Protein AF-A0A3D6DQ55-F1 (afdb_monomer_lite)

pLDDT: mean 73.14, std 14.24, range [39.75, 91.25]

Sequence (73 aa):
FPKFTDGRSYSTARLLRERYRYTGEIRALGDVLQDQLFYMRRCGIDAFALRADKDIEQALAGLRTFSDSYQAA

Foldseek 3Di:
DEDPDDVVLLVVLLCCCPVVVPPDAAEDEEDDDLQVLCSSVVSRHDHYHYDPPDDVVSSVCSNVVVPPPPDDD

Structure (mmCIF, N/CA/C/O backbone):
data_AF-A0A3D6DQ55-F1
#
_entry.id   AF-A0A3D6DQ55-F1
#
loop_
_atom_site.group_PDB
_atom_site.id
_atom_site.type_symbol
_atom_site.label_atom_id
_atom_site.label_alt_id
_atom_site.l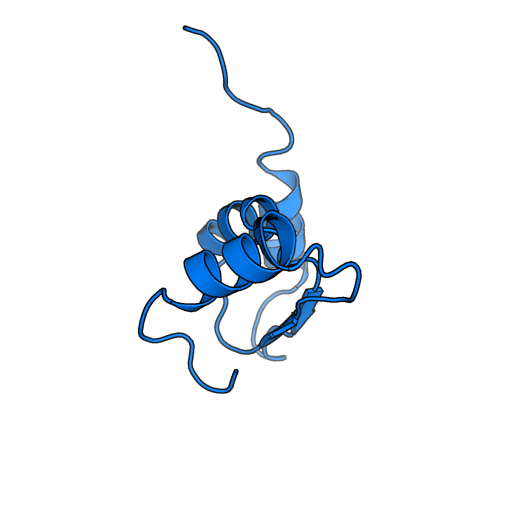abel_comp_id
_atom_site.label_asym_id
_atom_site.label_entity_id
_atom_site.label_seq_id
_atom_site.pdbx_PDB_ins_code
_atom_site.Cartn_x
_atom_site.Cartn_y
_atom_site.Cartn_z
_atom_site.occupancy
_atom_site.B_iso_or_equiv
_atom_site.auth_seq_id
_atom_site.auth_comp_id
_atom_site.auth_asym_id
_atom_site.auth_atom_id
_atom_site.pdbx_PDB_model_num
ATOM 1 N N . PHE A 1 1 ? -10.341 -1.213 -10.148 1.00 49.34 1 PHE A N 1
ATOM 2 C CA . PHE A 1 1 ? -10.353 0.231 -10.459 1.00 49.34 1 PHE A CA 1
ATOM 3 C C . PHE A 1 1 ? -9.441 0.489 -11.659 1.00 49.34 1 PHE A C 1
ATOM 5 O O . PHE A 1 1 ? -8.291 0.095 -11.567 1.00 49.34 1 PHE A O 1
ATOM 12 N N . PRO A 1 2 ? -9.916 1.051 -12.790 1.00 45.09 2 PRO A N 1
ATOM 13 C CA . PRO A 1 2 ? -9.164 1.034 -14.053 1.00 45.09 2 PRO A CA 1
ATOM 14 C C . PRO A 1 2 ? -8.088 2.127 -14.198 1.00 45.09 2 PRO A C 1
ATOM 16 O O . PRO A 1 2 ? -7.270 2.044 -15.108 1.00 45.09 2 PRO A O 1
ATOM 19 N N . LYS A 1 3 ? -8.052 3.145 -13.325 1.00 48.41 3 LYS A N 1
ATOM 20 C CA . LYS A 1 3 ? -6.991 4.165 -13.320 1.00 48.41 3 LYS A CA 1
ATOM 21 C C . LYS A 1 3 ? -6.830 4.761 -11.922 1.00 48.41 3 LYS A C 1
ATOM 23 O O . LYS A 1 3 ? -7.778 5.306 -11.361 1.00 48.41 3 LYS A O 1
ATOM 28 N N . PHE A 1 4 ? -5.646 4.604 -11.340 1.00 54.53 4 PHE A N 1
ATOM 29 C CA . PHE A 1 4 ? -5.313 5.058 -9.990 1.00 54.53 4 PHE A CA 1
ATOM 30 C C . PHE A 1 4 ? -4.794 6.503 -10.063 1.00 54.53 4 PHE A C 1
ATOM 32 O O . PHE A 1 4 ? -3.599 6.745 -9.972 1.00 54.53 4 PHE A O 1
ATOM 39 N N . THR A 1 5 ? -5.678 7.465 -10.345 1.00 49.44 5 THR A N 1
ATOM 40 C CA . THR A 1 5 ? -5.272 8.859 -10.636 1.00 49.44 5 THR A CA 1
ATOM 41 C C . THR A 1 5 ? -5.480 9.821 -9.461 1.00 49.44 5 THR A C 1
ATOM 43 O O . THR A 1 5 ? -4.930 10.910 -9.493 1.00 49.44 5 THR A O 1
ATOM 46 N N . ASP A 1 6 ? -6.217 9.444 -8.407 1.00 58.56 6 ASP A N 1
ATOM 47 C CA . ASP A 1 6 ? -6.696 10.443 -7.430 1.00 58.56 6 ASP A CA 1
ATOM 48 C C . ASP A 1 6 ? -6.574 10.060 -5.941 1.00 58.56 6 ASP A C 1
ATOM 50 O O . ASP A 1 6 ? -7.252 10.623 -5.093 1.00 58.56 6 ASP A O 1
ATOM 54 N N . GLY A 1 7 ? -5.773 9.053 -5.572 1.00 62.81 7 GLY A N 1
ATOM 55 C CA . GLY A 1 7 ? -5.517 8.702 -4.157 1.00 62.81 7 GLY A CA 1
ATOM 56 C C . GLY A 1 7 ? -6.732 8.250 -3.310 1.00 62.81 7 GLY A C 1
ATOM 57 O O . GLY A 1 7 ? -6.560 7.729 -2.210 1.00 62.81 7 GLY A O 1
ATOM 58 N N . ARG A 1 8 ? -7.970 8.364 -3.811 1.00 71.25 8 ARG A N 1
ATOM 59 C CA . ARG A 1 8 ? -9.222 8.038 -3.093 1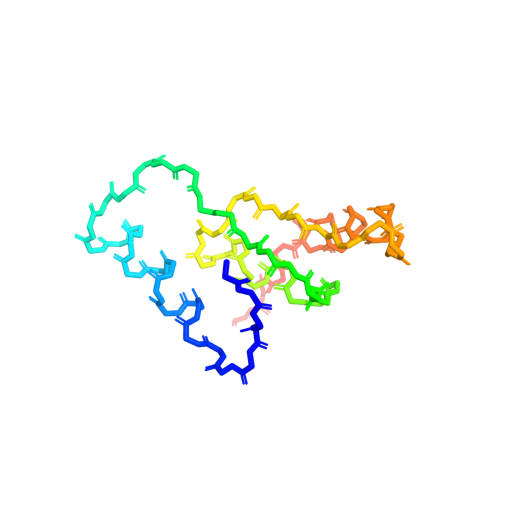.00 71.25 8 ARG A CA 1
ATOM 60 C C . ARG A 1 8 ? -9.345 6.566 -2.710 1.00 71.25 8 ARG A C 1
ATOM 62 O O . ARG A 1 8 ? -10.116 6.205 -1.824 1.00 71.25 8 ARG A O 1
ATOM 69 N N . SER A 1 9 ? -8.603 5.704 -3.384 1.00 76.06 9 SER A N 1
ATOM 70 C CA . SER A 1 9 ? -8.498 4.269 -3.124 1.00 76.06 9 SER A CA 1
ATOM 71 C C . SER A 1 9 ? -7.967 3.966 -1.722 1.00 76.06 9 SER A C 1
ATOM 73 O O . SER A 1 9 ? -8.469 3.034 -1.100 1.00 76.06 9 SER A O 1
ATOM 75 N N . TYR A 1 10 ? -7.048 4.777 -1.181 1.00 79.56 10 TYR A N 1
ATOM 76 C CA . TYR A 1 10 ? -6.561 4.622 0.197 1.00 79.56 10 TYR A CA 1
ATOM 77 C C . TYR A 1 10 ? -7.673 4.873 1.216 1.00 79.56 10 TYR A C 1
ATOM 79 O O . TYR A 1 10 ? -7.953 4.027 2.065 1.00 79.56 10 TYR A O 1
ATOM 87 N N . SER A 1 11 ? -8.353 6.016 1.097 1.00 82.94 11 SER A N 1
ATOM 88 C CA . SER A 1 11 ? -9.458 6.387 1.985 1.00 82.94 11 SER A CA 1
ATOM 89 C C . SER A 1 11 ? -10.628 5.413 1.864 1.00 82.94 11 SER A C 1
ATOM 91 O O . SER A 1 11 ? -11.237 5.064 2.870 1.00 82.94 11 SER A O 1
ATOM 93 N N . THR A 1 12 ? -10.913 4.926 0.653 1.00 85.06 12 THR A N 1
ATOM 94 C CA . THR A 1 12 ? -11.986 3.952 0.405 1.00 85.06 12 THR A CA 1
ATOM 95 C C . THR A 1 12 ? -11.669 2.598 1.037 1.00 85.06 12 THR A C 1
ATOM 97 O O . THR A 1 12 ? -12.512 2.055 1.744 1.00 85.06 12 THR A O 1
ATOM 100 N N . ALA A 1 13 ? -10.456 2.068 0.838 1.00 86.94 13 ALA A N 1
ATOM 101 C CA . ALA A 1 13 ? -10.034 0.803 1.444 1.00 86.94 13 ALA A CA 1
ATOM 102 C C . ALA A 1 13 ? -10.062 0.879 2.976 1.00 86.94 13 ALA A C 1
ATOM 104 O O . ALA A 1 13 ? -10.617 -0.002 3.636 1.00 86.94 13 ALA A O 1
ATOM 105 N N . ARG A 1 14 ? -9.563 1.989 3.531 1.00 86.50 14 ARG A N 1
ATOM 106 C CA . ARG A 1 14 ? -9.583 2.233 4.972 1.00 86.50 14 ARG A CA 1
ATOM 107 C C . ARG A 1 14 ? -11.007 2.309 5.516 1.00 86.50 14 ARG A C 1
ATOM 109 O O . ARG A 1 14 ? -11.310 1.666 6.513 1.00 86.50 14 ARG A O 1
ATOM 116 N N . LEU A 1 15 ? -11.902 3.030 4.838 1.00 88.81 15 LEU A N 1
ATOM 117 C CA . LEU A 1 15 ? -13.308 3.135 5.232 1.00 88.81 15 LEU A CA 1
ATOM 118 C C . LEU A 1 15 ? -14.022 1.777 5.165 1.00 88.81 15 LEU A C 1
ATOM 120 O O . LEU A 1 15 ? -14.807 1.454 6.056 1.00 88.81 15 LEU A O 1
ATOM 124 N N . LEU A 1 16 ? -13.732 0.968 4.141 1.00 88.62 16 LEU A N 1
ATOM 125 C CA . LEU A 1 16 ? -14.252 -0.394 4.019 1.00 88.62 16 LEU A CA 1
ATOM 126 C C . LEU A 1 16 ? -13.830 -1.261 5.208 1.00 88.62 16 LEU A C 1
ATOM 128 O O . LEU A 1 16 ? -14.686 -1.917 5.798 1.00 88.62 16 LEU A O 1
ATOM 132 N N . ARG A 1 17 ? -12.554 -1.224 5.610 1.00 88.94 17 ARG A N 1
ATOM 133 C CA . ARG A 1 17 ? -12.063 -1.992 6.766 1.00 88.94 17 ARG A CA 1
ATOM 134 C C . ARG A 1 17 ? -12.558 -1.449 8.105 1.00 88.94 17 ARG A C 1
ATOM 136 O O . ARG A 1 17 ? -13.071 -2.216 8.911 1.00 88.94 17 ARG A O 1
ATOM 143 N N . GLU A 1 18 ? -12.413 -0.151 8.351 1.00 89.38 18 GLU A N 1
ATOM 144 C CA . GLU A 1 18 ? -12.692 0.449 9.662 1.00 89.38 18 GLU A CA 1
ATOM 145 C C . GLU A 1 18 ? -14.195 0.635 9.901 1.00 89.38 18 GLU A C 1
ATOM 147 O O . GLU A 1 18 ? -14.720 0.217 10.933 1.00 89.38 18 GLU A O 1
ATOM 152 N N . ARG A 1 19 ? -14.909 1.250 8.949 1.00 91.25 19 ARG A N 1
ATOM 153 C CA . ARG A 1 19 ? -16.316 1.638 9.133 1.00 91.25 19 ARG A CA 1
ATOM 154 C C . ARG A 1 19 ? -17.281 0.538 8.726 1.00 91.25 19 ARG A C 1
ATOM 156 O O . ARG A 1 19 ? -18.232 0.266 9.450 1.00 91.25 19 ARG A O 1
ATOM 163 N N . TYR A 1 20 ? -17.045 -0.077 7.572 1.00 88.94 20 TYR A N 1
ATOM 164 C CA . TYR A 1 20 ? -17.933 -1.114 7.043 1.00 88.94 20 TYR A CA 1
ATOM 165 C C . TYR A 1 20 ? -17.531 -2.530 7.468 1.00 88.94 20 TYR A C 1
ATOM 167 O O . TYR A 1 20 ? -18.247 -3.473 7.141 1.00 88.94 20 TYR A O 1
ATOM 175 N N . ARG A 1 21 ? -16.414 -2.684 8.201 1.00 88.38 21 ARG A N 1
ATOM 176 C CA . ARG A 1 21 ? -15.875 -3.978 8.661 1.00 88.38 21 ARG A CA 1
ATOM 177 C C . ARG A 1 21 ? -15.819 -5.025 7.550 1.00 88.38 21 ARG A C 1
ATOM 179 O O . ARG A 1 21 ? -16.063 -6.207 7.774 1.00 88.38 21 ARG A O 1
ATOM 186 N N . TYR A 1 22 ? -15.517 -4.578 6.337 1.00 87.81 22 TYR A N 1
ATOM 187 C CA . TYR A 1 22 ? -15.447 -5.431 5.168 1.00 87.81 22 TYR A CA 1
ATOM 188 C C . TYR A 1 22 ? -14.293 -6.425 5.330 1.00 87.81 22 TYR A C 1
ATOM 190 O O . TYR A 1 22 ? -13.126 -6.042 5.451 1.00 87.81 22 TYR A O 1
ATOM 198 N N . THR A 1 23 ? -14.624 -7.712 5.348 1.00 87.00 23 THR A N 1
ATOM 199 C CA . THR A 1 23 ? -13.668 -8.815 5.519 1.00 87.00 23 THR A CA 1
ATOM 200 C C . THR A 1 23 ? -13.219 -9.425 4.197 1.00 87.00 23 THR A C 1
ATOM 202 O O . THR A 1 23 ? -12.272 -10.204 4.188 1.00 87.00 23 THR A O 1
ATOM 205 N N . GLY A 1 24 ? -13.865 -9.064 3.086 1.00 88.38 24 GLY A N 1
ATOM 206 C CA . GLY A 1 24 ? -13.503 -9.564 1.766 1.00 88.38 24 GLY A CA 1
ATOM 207 C C . GLY A 1 24 ? -12.175 -9.008 1.252 1.00 88.38 24 GLY A C 1
ATOM 208 O O . GLY A 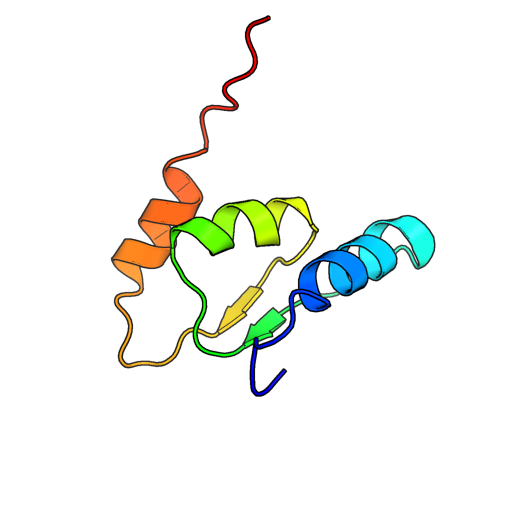1 24 ? -11.577 -8.105 1.844 1.00 88.38 24 GLY A O 1
ATOM 209 N N . GLU A 1 25 ? -11.756 -9.541 0.107 1.00 86.31 25 GLU A N 1
ATOM 210 C CA . GLU A 1 25 ? -10.563 -9.084 -0.601 1.00 86.31 25 GLU A CA 1
ATOM 211 C C . GLU A 1 25 ? -10.793 -7.678 -1.182 1.00 86.31 25 GLU A C 1
ATOM 213 O O . GLU A 1 25 ? -11.819 -7.402 -1.816 1.00 86.31 25 GLU A O 1
ATOM 218 N N . ILE A 1 26 ? -9.835 -6.780 -0.964 1.00 86.88 26 ILE A N 1
ATOM 219 C CA . ILE A 1 26 ? -9.753 -5.453 -1.568 1.00 86.88 26 ILE A CA 1
ATOM 220 C C . ILE A 1 26 ? -8.562 -5.462 -2.525 1.00 86.88 26 ILE A C 1
ATOM 222 O O . ILE A 1 26 ? -7.408 -5.312 -2.122 1.00 86.88 26 ILE A O 1
ATOM 226 N N . ARG A 1 27 ? -8.865 -5.596 -3.820 1.00 84.81 27 ARG A N 1
ATOM 227 C CA . ARG A 1 27 ? -7.860 -5.682 -4.879 1.00 84.81 27 ARG A CA 1
ATOM 228 C C . ARG A 1 27 ? -7.579 -4.332 -5.542 1.00 84.81 27 ARG A C 1
ATOM 230 O O . ARG A 1 27 ? -8.459 -3.742 -6.178 1.00 84.81 27 ARG A O 1
ATOM 237 N N . ALA A 1 28 ? -6.334 -3.873 -5.471 1.00 83.38 28 ALA A N 1
ATOM 238 C CA . ALA A 1 28 ? -5.833 -2.790 -6.310 1.00 83.38 28 ALA A CA 1
ATOM 239 C C . ALA A 1 28 ? -5.532 -3.324 -7.720 1.00 83.38 28 ALA A C 1
ATOM 241 O O . ALA A 1 28 ? -4.880 -4.351 -7.875 1.00 83.38 28 ALA A O 1
ATOM 242 N N . LEU A 1 29 ? -6.017 -2.635 -8.754 1.00 79.19 29 LEU A N 1
ATOM 243 C CA . LEU A 1 29 ? -5.768 -2.978 -10.157 1.00 79.19 29 LEU A CA 1
ATOM 244 C C . LEU A 1 29 ? -5.028 -1.816 -10.824 1.00 79.19 29 LEU A C 1
ATOM 246 O O . LEU A 1 29 ? -5.415 -0.662 -10.619 1.00 79.19 29 LEU A O 1
ATOM 250 N N . GLY A 1 30 ? -4.032 -2.121 -11.657 1.00 75.06 30 GLY A N 1
ATOM 251 C CA . GLY A 1 30 ? -3.392 -1.150 -12.546 1.00 75.06 30 GLY A CA 1
ATOM 252 C C . GLY A 1 30 ? -1.926 -0.872 -12.221 1.00 75.06 30 GLY A C 1
ATOM 253 O O . GLY A 1 30 ? -1.188 -1.746 -11.772 1.00 75.06 30 GLY A O 1
ATOM 254 N N . ASP A 1 31 ? -1.499 0.355 -12.515 1.00 72.19 31 ASP A N 1
ATOM 255 C CA . ASP A 1 31 ? -0.123 0.810 -12.333 1.00 72.19 31 ASP A CA 1
ATOM 256 C C . ASP A 1 31 ? 0.138 1.158 -10.858 1.00 72.19 31 ASP A C 1
ATOM 258 O O . ASP A 1 31 ? 0.013 2.304 -10.431 1.00 72.19 31 ASP A O 1
ATOM 262 N N . VAL A 1 32 ? 0.422 0.130 -10.055 1.00 72.88 32 VAL A N 1
ATOM 263 C CA . VAL A 1 32 ? 0.795 0.293 -8.645 1.00 72.88 32 VAL A CA 1
ATOM 264 C C . VAL A 1 32 ? 2.315 0.355 -8.545 1.00 72.88 32 VAL A C 1
ATOM 266 O O . VAL A 1 32 ? 3.014 -0.547 -9.013 1.00 72.88 32 VAL A O 1
ATOM 269 N N . LEU A 1 33 ? 2.836 1.439 -7.975 1.00 73.31 33 LEU A N 1
ATOM 270 C CA . LEU A 1 33 ? 4.266 1.622 -7.719 1.00 73.31 33 LEU A CA 1
ATOM 271 C C . LEU A 1 33 ? 4.706 0.813 -6.489 1.00 73.31 33 LEU A C 1
ATOM 273 O O . LEU A 1 33 ? 3.932 0.648 -5.545 1.00 73.31 33 LEU A O 1
ATOM 277 N N . GLN A 1 34 ? 5.957 0.345 -6.486 1.00 73.06 34 GLN A N 1
ATOM 278 C CA . GLN A 1 34 ? 6.547 -0.444 -5.395 1.00 73.06 34 GLN A CA 1
ATOM 279 C C . GLN A 1 34 ? 6.462 0.280 -4.045 1.00 73.06 34 GLN A C 1
ATOM 281 O O . GLN A 1 34 ? 6.012 -0.304 -3.062 1.00 73.06 34 GLN A O 1
ATOM 286 N N . ASP A 1 35 ? 6.768 1.577 -4.023 1.00 72.94 35 ASP A N 1
ATOM 287 C CA . ASP A 1 35 ? 6.691 2.397 -2.808 1.00 72.94 35 ASP A CA 1
ATOM 288 C C . ASP A 1 35 ? 5.256 2.549 -2.280 1.00 72.94 35 ASP A C 1
ATOM 290 O O . ASP A 1 35 ? 5.033 2.756 -1.089 1.00 72.94 35 ASP A O 1
ATOM 294 N N . GLN A 1 36 ? 4.254 2.422 -3.156 1.00 77.06 36 GLN A N 1
ATOM 295 C CA . GLN A 1 36 ? 2.845 2.570 -2.793 1.00 77.06 36 GLN A CA 1
ATOM 296 C C . GLN A 1 36 ? 2.223 1.277 -2.256 1.00 77.06 36 GLN A C 1
ATOM 298 O O . GLN A 1 36 ? 1.290 1.343 -1.455 1.00 77.06 36 GLN A O 1
ATOM 303 N N . LEU A 1 37 ? 2.745 0.108 -2.644 1.00 78.50 37 LEU A N 1
ATOM 304 C CA . LEU A 1 37 ? 2.260 -1.202 -2.188 1.00 78.50 37 LEU A CA 1
ATOM 305 C C . LEU A 1 37 ? 2.217 -1.303 -0.658 1.00 78.50 37 LEU A C 1
ATOM 307 O O . LEU A 1 37 ? 1.230 -1.782 -0.096 1.00 78.50 37 LEU A O 1
ATOM 311 N N . PHE A 1 38 ? 3.247 -0.795 0.021 1.00 77.62 38 PHE A N 1
ATOM 312 C CA . PHE A 1 38 ? 3.317 -0.818 1.481 1.00 77.62 38 PHE A CA 1
ATOM 313 C C . PHE A 1 38 ? 2.207 0.017 2.137 1.00 77.62 38 PHE A C 1
ATOM 315 O O . PHE A 1 38 ? 1.470 -0.473 2.998 1.00 77.62 38 PHE A O 1
ATOM 322 N N . TYR A 1 39 ? 2.027 1.261 1.688 1.00 79.38 39 TYR A N 1
ATOM 323 C CA . TYR A 1 39 ? 0.965 2.134 2.192 1.00 79.38 39 TYR A CA 1
ATOM 324 C C . TYR A 1 39 ? -0.427 1.568 1.897 1.00 79.38 39 TYR A C 1
ATOM 326 O O . TYR A 1 39 ? -1.307 1.610 2.758 1.00 79.38 39 TYR A O 1
ATOM 334 N N . MET A 1 40 ? -0.620 0.983 0.712 1.00 82.62 40 MET A N 1
ATOM 335 C CA . MET A 1 40 ? -1.878 0.339 0.331 1.00 82.62 40 MET A CA 1
ATOM 336 C C . MET A 1 40 ? -2.215 -0.820 1.269 1.00 82.62 40 MET A C 1
ATOM 338 O O . MET A 1 40 ? -3.350 -0.908 1.749 1.00 82.62 40 MET A O 1
ATOM 342 N N . ARG A 1 41 ? -1.220 -1.653 1.595 1.00 83.44 41 ARG A N 1
ATOM 343 C CA . ARG A 1 41 ? -1.380 -2.757 2.544 1.00 83.44 41 ARG A CA 1
ATOM 344 C C . ARG A 1 41 ? -1.812 -2.269 3.919 1.00 83.44 41 ARG A C 1
ATOM 346 O O . ARG A 1 41 ? -2.752 -2.809 4.499 1.00 83.44 41 ARG A O 1
ATOM 353 N N . ARG A 1 42 ? -1.193 -1.193 4.407 1.00 82.75 42 ARG A N 1
ATOM 354 C CA . ARG A 1 42 ? -1.541 -0.569 5.692 1.00 82.75 42 ARG A CA 1
ATOM 355 C C . ARG A 1 42 ? -2.955 0.025 5.708 1.00 82.75 42 ARG A C 1
ATOM 357 O O . ARG A 1 42 ? -3.595 0.035 6.754 1.00 82.75 42 ARG A O 1
ATOM 364 N N . CYS A 1 43 ? -3.465 0.487 4.567 1.00 84.75 43 CYS A N 1
ATOM 365 C CA . CYS A 1 43 ? -4.851 0.944 4.435 1.00 84.75 43 CYS A CA 1
ATOM 366 C C . CYS A 1 43 ? -5.876 -0.199 4.330 1.00 84.75 43 CYS A C 1
ATOM 368 O O . CYS A 1 43 ? -7.075 0.074 4.371 1.00 84.75 43 CYS A O 1
ATOM 370 N N . GLY A 1 44 ? -5.435 -1.455 4.207 1.00 84.81 44 GLY A N 1
ATOM 371 C CA . GLY A 1 44 ? -6.312 -2.627 4.168 1.00 84.81 44 GLY A CA 1
ATOM 372 C C . GLY A 1 44 ? -6.532 -3.246 2.787 1.00 84.81 44 GLY A C 1
ATOM 373 O O . GLY A 1 44 ? -7.424 -4.088 2.653 1.00 84.81 44 GLY A O 1
ATOM 374 N N . ILE A 1 45 ? -5.748 -2.839 1.784 1.00 86.69 45 ILE A N 1
ATOM 375 C CA . ILE A 1 45 ? -5.681 -3.491 0.467 1.00 86.69 45 ILE A CA 1
ATOM 376 C C . ILE A 1 45 ? -4.831 -4.755 0.609 1.00 86.69 45 ILE A C 1
ATOM 378 O O . ILE A 1 45 ? -3.690 -4.691 1.061 1.00 86.69 45 ILE A O 1
ATOM 382 N N . ASP A 1 46 ? -5.381 -5.905 0.246 1.00 85.25 46 ASP A N 1
ATOM 383 C CA . ASP A 1 46 ? -4.750 -7.217 0.434 1.00 85.25 46 ASP A CA 1
ATOM 384 C C . ASP A 1 46 ? -4.356 -7.898 -0.881 1.00 85.25 46 ASP A C 1
ATOM 386 O O . ASP A 1 46 ? -3.483 -8.766 -0.866 1.00 85.25 46 ASP A O 1
ATOM 390 N N . ALA A 1 47 ? -4.913 -7.467 -2.015 1.00 85.19 47 ALA A N 1
ATOM 391 C CA . ALA A 1 47 ? -4.586 -8.012 -3.326 1.00 85.19 47 ALA A CA 1
ATOM 392 C C . ALA A 1 47 ? -4.153 -6.934 -4.324 1.00 85.19 47 ALA A C 1
ATOM 394 O O . ALA A 1 47 ? -4.652 -5.808 -4.332 1.00 85.19 47 ALA A O 1
ATOM 395 N N . PHE A 1 48 ? -3.241 -7.303 -5.222 1.00 82.62 48 PHE A N 1
ATOM 396 C CA . PHE A 1 48 ? -2.673 -6.403 -6.222 1.00 82.62 48 PHE A CA 1
ATOM 397 C C . PHE A 1 48 ? -2.623 -7.118 -7.571 1.00 82.62 48 PHE A C 1
ATOM 399 O O . PHE A 1 48 ? -1.939 -8.128 -7.710 1.00 82.62 48 PHE A O 1
ATOM 406 N N . ALA A 1 49 ? -3.341 -6.605 -8.569 1.00 81.44 49 ALA A N 1
ATOM 407 C CA . ALA A 1 49 ? -3.160 -7.021 -9.955 1.00 81.44 49 ALA A CA 1
ATOM 408 C C . ALA A 1 49 ? -2.293 -5.985 -10.663 1.00 81.44 49 ALA A C 1
ATOM 410 O O . ALA A 1 49 ? -2.770 -4.937 -11.121 1.00 81.44 49 ALA A O 1
ATOM 411 N N . LEU A 1 50 ? -1.004 -6.294 -10.705 1.00 76.75 50 LEU A N 1
ATOM 412 C CA . LEU A 1 50 ? -0.033 -5.563 -11.495 1.00 76.75 50 LEU A CA 1
ATOM 413 C C . LEU A 1 50 ? -0.223 -5.919 -12.968 1.00 76.75 50 LEU A C 1
ATOM 415 O O . LEU A 1 50 ? -0.681 -7.011 -13.314 1.00 76.75 50 LEU A O 1
ATOM 419 N N . ARG A 1 51 ? 0.113 -4.979 -13.844 1.00 75.25 51 ARG A N 1
ATOM 420 C CA . ARG A 1 51 ? 0.190 -5.259 -15.275 1.00 75.25 51 ARG A CA 1
ATOM 421 C C . ARG A 1 51 ? 1.343 -6.235 -15.539 1.00 75.25 51 ARG A C 1
ATOM 423 O O . ARG A 1 51 ? 2.349 -6.208 -14.840 1.00 75.25 51 ARG A O 1
ATOM 430 N N . ALA A 1 52 ? 1.196 -7.078 -16.560 1.00 70.88 52 ALA A N 1
ATOM 431 C CA . ALA A 1 52 ? 2.186 -8.099 -16.918 1.00 70.88 52 ALA A CA 1
ATOM 432 C C . ALA A 1 52 ? 3.539 -7.523 -17.389 1.00 70.88 52 ALA A C 1
ATOM 434 O O . ALA A 1 52 ? 4.513 -8.257 -17.485 1.00 70.88 52 ALA A O 1
ATOM 435 N N 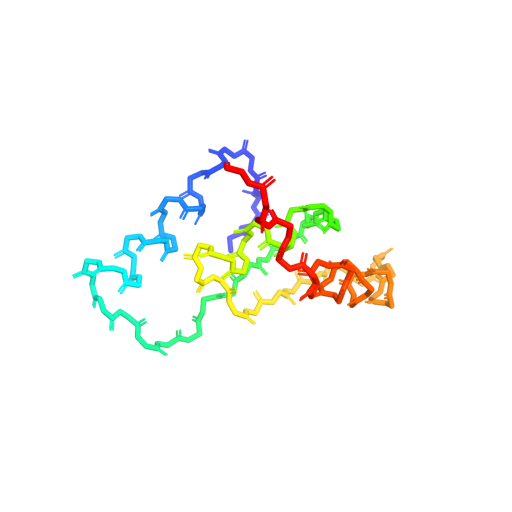. ASP A 1 53 ? 3.591 -6.223 -17.687 1.00 75.44 53 ASP A N 1
ATOM 436 C CA . ASP A 1 53 ? 4.806 -5.479 -18.034 1.00 75.44 53 ASP A CA 1
ATOM 437 C C . ASP A 1 53 ? 5.631 -5.059 -16.801 1.00 75.44 53 ASP A C 1
ATOM 439 O O . ASP A 1 53 ? 6.734 -4.537 -16.957 1.00 75.44 53 ASP A O 1
ATOM 443 N N . LYS A 1 54 ? 5.125 -5.289 -15.582 1.00 69.50 54 LYS A N 1
ATOM 444 C CA . LYS A 1 54 ? 5.842 -5.009 -14.337 1.00 69.50 54 LYS A CA 1
ATOM 445 C C . LYS A 1 54 ? 6.524 -6.241 -13.766 1.00 69.50 54 LYS A C 1
ATOM 447 O O . LYS A 1 54 ? 5.967 -7.335 -13.755 1.00 69.50 54 LYS A O 1
ATOM 452 N N . ASP A 1 55 ? 7.699 -6.008 -13.193 1.00 75.75 55 ASP A N 1
ATOM 453 C CA . ASP A 1 55 ? 8.449 -7.015 -12.459 1.00 75.75 55 ASP A CA 1
ATOM 454 C C . ASP A 1 55 ? 7.754 -7.343 -11.122 1.00 75.75 55 ASP A C 1
ATOM 456 O O . ASP A 1 55 ? 7.681 -6.522 -10.200 1.00 75.75 55 ASP A O 1
ATOM 460 N N . ILE A 1 56 ? 7.199 -8.555 -11.042 1.00 73.62 56 ILE A N 1
ATOM 461 C CA . ILE A 1 56 ? 6.502 -9.071 -9.859 1.00 73.62 56 ILE A CA 1
ATOM 462 C C . ILE A 1 56 ? 7.485 -9.273 -8.700 1.00 73.62 56 ILE A C 1
ATOM 464 O O . ILE A 1 56 ? 7.107 -9.045 -7.549 1.00 73.62 56 ILE A O 1
ATOM 468 N N . GLU A 1 57 ? 8.739 -9.635 -8.980 1.00 74.12 57 GLU A N 1
ATOM 469 C CA . GLU A 1 57 ? 9.759 -9.852 -7.950 1.00 74.12 57 GLU A CA 1
ATOM 470 C C . GLU A 1 57 ? 10.094 -8.539 -7.240 1.00 74.12 57 GLU A C 1
ATOM 472 O O . GLU A 1 57 ? 10.169 -8.498 -6.012 1.00 74.12 57 GLU A O 1
ATOM 477 N N . GLN A 1 58 ? 10.182 -7.434 -7.987 1.00 71.94 58 GLN A N 1
ATOM 478 C CA . GLN A 1 58 ? 10.346 -6.097 -7.404 1.00 71.94 58 GLN A CA 1
ATOM 479 C C . GLN A 1 58 ? 9.138 -5.705 -6.546 1.00 71.94 58 GLN A C 1
ATOM 481 O O . GLN A 1 58 ? 9.284 -5.245 -5.414 1.00 71.94 58 GLN A O 1
ATOM 486 N N . ALA A 1 59 ? 7.916 -5.945 -7.020 1.00 69.81 59 ALA A N 1
ATOM 487 C CA . ALA A 1 59 ? 6.728 -5.658 -6.219 1.00 69.81 59 ALA A CA 1
ATOM 488 C C . ALA A 1 59 ? 6.662 -6.493 -4.923 1.00 69.81 59 ALA A C 1
ATOM 490 O O . ALA A 1 59 ? 6.304 -5.967 -3.863 1.00 69.81 59 ALA A O 1
ATOM 491 N N . LEU A 1 60 ? 7.051 -7.771 -4.984 1.00 72.06 60 LEU A N 1
ATOM 492 C CA . LEU A 1 60 ? 7.180 -8.647 -3.816 1.00 72.06 60 LEU A CA 1
ATOM 493 C C . L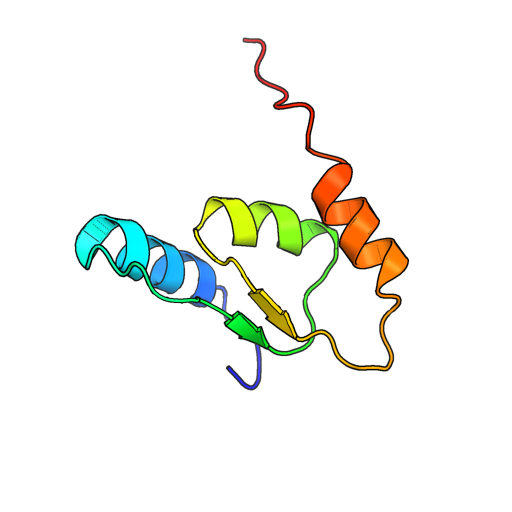EU A 1 60 ? 8.281 -8.170 -2.866 1.00 72.06 60 LEU A C 1
ATOM 495 O O . LEU A 1 60 ? 8.078 -8.185 -1.648 1.00 72.06 60 LEU A O 1
ATOM 499 N N . ALA A 1 61 ? 9.412 -7.709 -3.401 1.00 73.69 61 ALA A N 1
ATOM 500 C CA . ALA A 1 61 ? 10.483 -7.118 -2.612 1.00 73.69 61 ALA A CA 1
ATOM 501 C C . ALA A 1 61 ? 9.977 -5.884 -1.856 1.00 73.69 61 ALA A C 1
ATOM 503 O O . ALA A 1 61 ? 10.131 -5.829 -0.642 1.00 73.69 61 ALA A O 1
ATOM 504 N N . GLY A 1 62 ? 9.251 -4.969 -2.511 1.00 67.38 62 GLY A N 1
ATOM 505 C CA . GLY A 1 62 ? 8.672 -3.785 -1.855 1.00 67.38 62 GLY A CA 1
ATOM 506 C C . GLY A 1 62 ? 7.682 -4.101 -0.728 1.00 67.38 62 GLY A C 1
ATOM 507 O O . GLY A 1 62 ? 7.625 -3.384 0.270 1.00 67.38 62 GLY A O 1
ATOM 508 N N . LEU A 1 63 ? 6.942 -5.210 -0.834 1.00 66.38 63 LEU A N 1
ATOM 509 C CA . LEU A 1 63 ? 6.079 -5.706 0.246 1.00 66.38 63 LEU A CA 1
ATOM 510 C C . LEU A 1 63 ? 6.866 -6.257 1.447 1.00 66.38 63 LEU A C 1
ATOM 512 O O . LEU A 1 63 ? 6.317 -6.297 2.550 1.00 66.38 63 LEU A O 1
ATOM 516 N N . ARG A 1 64 ? 8.108 -6.709 1.236 1.00 64.94 64 ARG A N 1
ATOM 517 C CA . ARG A 1 64 ? 8.999 -7.271 2.268 1.00 64.94 64 ARG A CA 1
ATOM 518 C C . ARG A 1 64 ? 9.965 -6.240 2.856 1.00 64.94 64 ARG A C 1
ATOM 520 O O . ARG A 1 64 ? 10.310 -6.363 4.027 1.00 64.94 64 ARG A O 1
ATOM 527 N N . THR A 1 65 ? 10.361 -5.222 2.088 1.00 59.44 65 THR A N 1
ATOM 528 C CA . THR A 1 65 ? 11.345 -4.194 2.477 1.00 59.44 65 THR A CA 1
ATOM 529 C C . THR A 1 65 ? 10.968 -3.444 3.756 1.00 59.44 65 THR A C 1
ATOM 531 O O . THR A 1 65 ? 11.848 -3.015 4.489 1.00 59.44 65 THR A O 1
ATOM 534 N N . PHE A 1 66 ? 9.679 -3.337 4.077 1.00 56.22 66 PHE A N 1
ATOM 535 C CA . PHE A 1 66 ? 9.196 -2.634 5.269 1.00 56.22 66 PHE A CA 1
ATOM 536 C C . PHE A 1 66 ? 8.685 -3.572 6.374 1.00 56.22 66 PHE A C 1
ATOM 538 O O . PHE A 1 66 ? 7.857 -3.177 7.194 1.00 56.22 66 PHE A O 1
ATOM 545 N N . SER A 1 67 ? 9.156 -4.826 6.411 1.00 49.44 67 SER A N 1
ATOM 546 C CA . SER A 1 67 ? 8.899 -5.716 7.555 1.00 49.44 67 SER A CA 1
ATOM 547 C C . SER A 1 67 ? 9.507 -5.180 8.859 1.00 49.44 67 SER A C 1
ATOM 549 O O . SER A 1 67 ? 9.029 -5.541 9.933 1.00 49.44 67 SER A O 1
ATOM 551 N N . ASP A 1 68 ? 10.505 -4.296 8.776 1.00 46.59 68 ASP A N 1
ATOM 552 C CA . ASP A 1 68 ? 10.938 -3.479 9.902 1.00 46.59 68 ASP A CA 1
ATOM 553 C C . ASP A 1 68 ? 10.025 -2.262 10.025 1.00 46.59 68 ASP A C 1
ATOM 555 O O . ASP A 1 68 ? 10.109 -1.274 9.291 1.00 46.59 68 ASP A O 1
ATOM 559 N N . SER A 1 69 ? 9.115 -2.358 10.985 1.00 43.50 69 SER A N 1
ATOM 560 C CA . SER A 1 69 ? 8.368 -1.212 11.477 1.00 43.50 69 SER A CA 1
ATOM 561 C C . SER A 1 69 ? 9.371 -0.258 12.121 1.00 43.50 69 SER A C 1
ATOM 563 O O . SER A 1 69 ? 9.706 -0.421 13.290 1.00 43.50 69 SER A O 1
ATOM 565 N N . TYR A 1 70 ? 9.880 0.724 11.374 1.00 39.75 70 TYR A N 1
ATOM 566 C CA . TYR A 1 70 ? 10.672 1.799 11.965 1.00 39.75 70 TYR A CA 1
ATOM 567 C C . TYR A 1 70 ? 9.743 2.666 12.830 1.00 39.75 70 TYR A C 1
ATOM 569 O O . TYR A 1 70 ? 9.144 3.640 12.373 1.00 39.75 70 TYR A O 1
ATOM 577 N N . GLN A 1 71 ? 9.582 2.259 14.087 1.00 45.84 71 GLN A N 1
ATOM 578 C CA . GLN A 1 71 ? 9.171 3.105 15.196 1.00 45.84 71 GLN A CA 1
ATOM 579 C C . GLN A 1 71 ? 10.293 3.078 16.230 1.00 45.84 71 GLN A C 1
ATOM 581 O O . GLN A 1 71 ? 10.471 2.097 16.945 1.00 45.84 71 GLN A O 1
ATOM 586 N N . ALA A 1 72 ? 11.017 4.188 16.321 1.00 42.75 72 ALA A N 1
ATOM 587 C CA . ALA A 1 72 ? 11.720 4.586 17.529 1.00 42.75 72 ALA A CA 1
ATOM 588 C C . ALA A 1 72 ? 11.809 6.118 17.55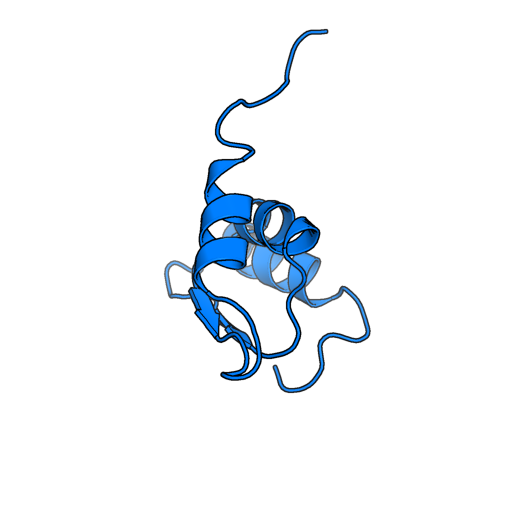6 1.00 42.75 72 ALA A C 1
ATOM 590 O O . ALA A 1 72 ? 12.729 6.692 16.976 1.00 42.75 72 ALA A O 1
ATOM 591 N N . ALA A 1 73 ? 10.789 6.743 18.151 1.00 42.19 73 ALA A N 1
ATOM 592 C CA . ALA A 1 73 ? 10.841 7.889 19.074 1.00 42.19 73 ALA A CA 1
ATOM 593 C C . ALA A 1 73 ? 9.445 8.518 19.189 1.00 42.19 73 ALA A C 1
ATOM 595 O O . ALA A 1 73 ? 8.901 8.950 18.148 1.00 42.19 73 ALA A O 1
#

Radius of gyration: 12.87 Å; chains: 1; bounding box: 30×20×37 Å

Secondary structure (DSSP, 8-state):
-----SSHHHHHHHHHHHTS---S--EEES---HHHHHHHHHTT--EEE--TTS-HHHHHHHHHHT-S-----